Protein AF-A0A924K3F6-F1 (afdb_monomer_lite)

Sequence (86 aa):
ASRQALTIDNFNRIEPGTWTRDHVEREFGPPAFVEAVASWNGPILTYRWRDNQASDMFFWVYLDGQNVVRRAHPGMEFVNAPNERN

pLDDT: mean 79.57, std 16.19, range [39.12, 94.5]

Secondary structure (DSSP, 8-state):
------SHHHHTT--TTT-BHHHHHHHH-S-SEEE--TTSSS-EEEEEEE-TTS-EEEEEEEEPTTSBEEEEEEE---S-------

Structure (mmCIF, N/CA/C/O backbone):
data_AF-A0A924K3F6-F1
#
_entry.id   AF-A0A924K3F6-F1
#
loop_
_atom_site.group_PDB
_atom_site.id
_atom_site.type_symbol
_atom_site.label_atom_id
_atom_site.label_alt_id
_atom_site.label_comp_id
_atom_site.label_asym_id
_atom_site.label_entity_id
_atom_site.label_seq_id
_atom_site.pdbx_PDB_ins_code
_atom_site.Cartn_x
_atom_site.Cartn_y
_atom_site.Cartn_z
_atom_site.occupancy
_atom_site.B_iso_or_equiv
_atom_site.auth_seq_id
_atom_site.auth_comp_id
_atom_site.auth_asym_id
_atom_site.auth_atom_id
_atom_site.pdbx_PDB_model_num
ATOM 1 N N . ALA A 1 1 ? 25.106 -1.441 -0.346 1.00 40.25 1 ALA A N 1
ATOM 2 C CA . ALA A 1 1 ? 24.305 -2.228 -1.302 1.00 40.25 1 ALA A CA 1
ATOM 3 C C . ALA A 1 1 ? 22.853 -1.805 -1.151 1.00 40.25 1 ALA A C 1
ATOM 5 O O . ALA A 1 1 ? 22.260 -2.071 -0.114 1.00 40.25 1 ALA A O 1
ATOM 6 N N . SER A 1 2 ? 22.315 -1.064 -2.116 1.00 43.16 2 SER A N 1
ATOM 7 C CA . SER A 1 2 ? 20.915 -0.636 -2.103 1.00 43.16 2 SER A CA 1
ATOM 8 C C . SER A 1 2 ? 20.056 -1.857 -2.419 1.00 43.16 2 SER A C 1
ATOM 10 O O . SER A 1 2 ? 19.997 -2.287 -3.569 1.00 43.16 2 SER A O 1
ATOM 12 N N . ARG A 1 3 ? 19.480 -2.498 -1.397 1.00 53.44 3 ARG A N 1
ATOM 13 C CA . ARG A 1 3 ? 18.574 -3.632 -1.600 1.00 53.44 3 ARG A CA 1
ATOM 14 C C . ARG A 1 3 ? 17.353 -3.103 -2.354 1.00 53.44 3 ARG A C 1
ATOM 16 O O . ARG A 1 3 ? 16.658 -2.237 -1.833 1.00 53.44 3 ARG A O 1
ATOM 23 N N . GLN A 1 4 ? 17.110 -3.585 -3.572 1.00 61.34 4 GLN A N 1
ATOM 24 C CA . GLN A 1 4 ? 15.852 -3.336 -4.280 1.00 61.34 4 GLN A CA 1
ATOM 25 C C . GLN A 1 4 ? 14.729 -4.015 -3.475 1.00 61.34 4 GLN A C 1
ATOM 27 O O . GLN A 1 4 ? 14.483 -5.208 -3.627 1.00 61.34 4 GLN A O 1
ATOM 32 N N . ALA A 1 5 ? 14.127 -3.278 -2.536 1.00 66.38 5 ALA A N 1
ATOM 33 C CA . ALA A 1 5 ? 13.029 -3.765 -1.697 1.00 66.38 5 ALA A CA 1
ATOM 34 C C . ALA A 1 5 ? 11.727 -3.905 -2.503 1.00 66.38 5 ALA A C 1
ATOM 36 O O . ALA A 1 5 ? 10.933 -4.807 -2.257 1.00 66.38 5 ALA A O 1
ATOM 37 N N . LEU A 1 6 ? 11.551 -3.053 -3.518 1.00 73.31 6 LEU A N 1
ATOM 38 C CA . LEU A 1 6 ? 10.422 -3.070 -4.445 1.00 73.31 6 LEU A CA 1
ATOM 39 C C . LEU A 1 6 ? 10.636 -4.139 -5.528 1.00 73.31 6 LEU A C 1
ATOM 41 O O . LEU A 1 6 ? 10.986 -3.833 -6.663 1.00 73.31 6 LEU A O 1
ATOM 45 N N . THR A 1 7 ? 10.471 -5.407 -5.159 1.00 73.56 7 THR A N 1
ATOM 46 C CA . THR A 1 7 ? 10.470 -6.548 -6.086 1.00 73.56 7 THR A CA 1
ATOM 47 C C . THR A 1 7 ? 9.298 -7.465 -5.773 1.00 73.56 7 THR A C 1
ATOM 49 O O . THR A 1 7 ? 8.913 -7.613 -4.613 1.00 73.56 7 THR A O 1
ATOM 52 N N . ILE A 1 8 ? 8.741 -8.115 -6.801 1.00 71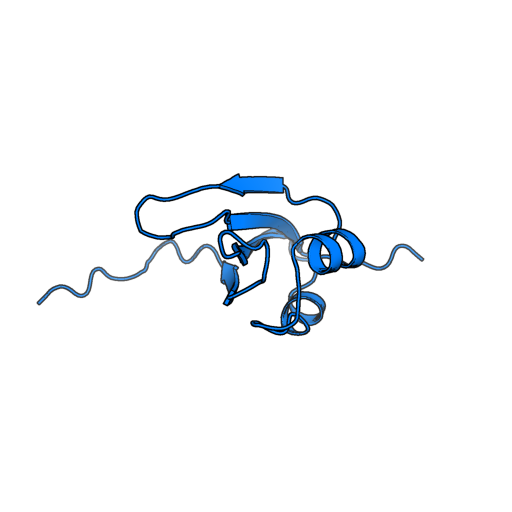.50 8 ILE A N 1
ATOM 53 C CA . ILE A 1 8 ? 7.601 -9.039 -6.653 1.00 71.50 8 ILE A CA 1
ATOM 54 C C . ILE A 1 8 ? 7.901 -10.118 -5.598 1.00 71.50 8 ILE A C 1
ATOM 56 O O . ILE A 1 8 ? 7.033 -10.459 -4.802 1.00 71.50 8 ILE A O 1
ATOM 60 N N . ASP A 1 9 ? 9.137 -10.618 -5.550 1.00 76.00 9 ASP A N 1
ATOM 61 C CA . ASP A 1 9 ? 9.585 -11.605 -4.561 1.00 76.00 9 ASP A CA 1
ATOM 62 C C . ASP A 1 9 ? 9.437 -11.106 -3.113 1.00 76.00 9 ASP A C 1
ATOM 64 O O . ASP A 1 9 ? 8.849 -11.790 -2.277 1.00 76.00 9 ASP A O 1
ATOM 68 N N . ASN A 1 10 ? 9.855 -9.866 -2.825 1.00 79.12 10 ASN A N 1
ATOM 69 C CA . ASN A 1 10 ? 9.665 -9.291 -1.493 1.00 79.12 10 ASN A CA 1
ATOM 70 C C . ASN A 1 10 ? 8.182 -9.070 -1.183 1.00 79.12 10 ASN A C 1
ATOM 72 O O . ASN A 1 10 ? 7.751 -9.333 -0.064 1.00 79.12 10 ASN A O 1
ATOM 76 N N . PHE A 1 11 ? 7.387 -8.634 -2.161 1.00 78.81 11 PHE A N 1
ATOM 77 C CA . PHE A 1 11 ? 5.953 -8.431 -1.966 1.00 78.81 11 PHE A CA 1
ATOM 78 C C . PHE A 1 11 ? 5.179 -9.736 -1.710 1.00 78.81 11 PHE A C 1
ATOM 80 O O . PHE A 1 11 ? 4.183 -9.712 -0.988 1.00 78.81 11 PHE A O 1
ATOM 87 N N . ASN A 1 12 ? 5.653 -10.886 -2.208 1.00 79.31 12 ASN A N 1
ATOM 88 C CA . ASN A 1 12 ? 5.081 -12.200 -1.874 1.00 79.31 12 ASN A CA 1
ATOM 89 C C . ASN A 1 12 ? 5.241 -12.574 -0.390 1.00 79.31 12 ASN A C 1
ATOM 91 O O . ASN A 1 12 ? 4.583 -13.499 0.078 1.00 79.31 12 ASN A O 1
ATOM 95 N N . ARG A 1 13 ? 6.090 -11.864 0.364 1.00 86.06 13 ARG A N 1
ATOM 96 C CA . ARG A 1 13 ? 6.254 -12.065 1.811 1.00 86.06 13 ARG A CA 1
ATOM 97 C C . ARG A 1 13 ? 5.154 -11.399 2.635 1.00 86.06 13 ARG A C 1
ATOM 99 O O . ARG A 1 13 ? 5.101 -11.634 3.837 1.00 86.06 13 ARG A O 1
ATOM 106 N N . ILE A 1 14 ? 4.315 -10.557 2.027 1.00 86.25 14 ILE A N 1
ATOM 107 C CA . ILE A 1 14 ? 3.208 -9.915 2.735 1.00 86.25 14 ILE A CA 1
ATOM 108 C C . ILE A 1 14 ? 2.227 -10.994 3.188 1.00 86.25 14 ILE A C 1
ATOM 110 O O . ILE A 1 14 ? 1.653 -11.698 2.361 1.00 86.25 14 ILE A O 1
ATOM 114 N N . GLU A 1 15 ? 1.989 -11.073 4.496 1.00 89.00 15 GLU A N 1
ATOM 115 C CA . GLU A 1 15 ? 1.022 -12.003 5.081 1.00 89.00 15 GLU A CA 1
ATOM 116 C C . GLU A 1 15 ? -0.283 -11.266 5.425 1.00 89.00 15 GLU A C 1
ATOM 118 O O . GLU A 1 15 ? -0.323 -10.477 6.384 1.00 89.00 15 GLU A O 1
ATOM 123 N N . PRO A 1 16 ? -1.375 -11.505 4.674 1.00 89.62 16 PRO A N 1
ATOM 124 C CA . PRO A 1 16 ? -2.673 -10.920 4.978 1.00 89.62 16 PRO A CA 1
ATOM 125 C C . PRO A 1 16 ? -3.175 -11.367 6.356 1.00 89.62 16 PRO A C 1
ATOM 127 O O . PRO A 1 16 ? -3.092 -12.536 6.716 1.00 89.62 16 PRO A O 1
ATOM 130 N N . GLY A 1 17 ? -3.734 -10.434 7.120 1.00 90.75 17 GLY A N 1
ATOM 131 C CA . GLY A 1 17 ? -4.228 -10.639 8.481 1.00 90.75 17 GLY A CA 1
ATOM 132 C C . GLY A 1 17 ? -3.174 -10.424 9.567 1.00 90.75 17 GLY A C 1
ATOM 133 O O . GLY A 1 17 ? -3.551 -10.187 10.711 1.00 90.75 17 GLY A O 1
ATOM 134 N N . THR A 1 18 ? -1.889 -10.435 9.207 1.00 93.19 18 THR A N 1
ATOM 135 C CA . THR A 1 18 ? -0.772 -10.239 10.144 1.00 93.19 18 THR A CA 1
ATOM 136 C C . THR A 1 18 ? -0.066 -8.914 9.894 1.00 93.19 18 THR A C 1
ATOM 138 O O . THR A 1 18 ? 0.251 -8.181 10.831 1.00 93.19 18 THR A O 1
ATOM 141 N N . TRP A 1 19 ? 0.194 -8.588 8.627 1.00 93.88 19 TRP A N 1
ATOM 142 C CA . TRP A 1 19 ? 0.906 -7.366 8.278 1.00 93.88 19 TRP A CA 1
ATOM 143 C C . TRP A 1 19 ? -0.003 -6.150 8.418 1.00 93.88 19 TRP A C 1
ATOM 145 O O . TRP A 1 19 ? -1.179 -6.178 8.054 1.00 93.88 19 TRP A O 1
ATOM 155 N N . THR A 1 20 ? 0.561 -5.063 8.928 1.00 93.81 20 THR A N 1
ATOM 156 C CA . THR A 1 20 ? -0.092 -3.758 9.015 1.00 93.81 20 THR A CA 1
ATOM 157 C C . THR A 1 20 ? 0.520 -2.795 8.013 1.00 93.81 20 THR A C 1
ATOM 159 O O . THR A 1 20 ? 1.592 -3.042 7.459 1.00 93.81 20 THR A O 1
ATOM 162 N N . ARG A 1 21 ? -0.146 -1.661 7.817 1.00 91.50 21 ARG A N 1
ATOM 163 C CA . ARG A 1 21 ? 0.389 -0.528 7.066 1.00 91.50 21 ARG A CA 1
ATOM 164 C C . ARG A 1 21 ? 1.825 -0.178 7.472 1.00 91.50 21 ARG A C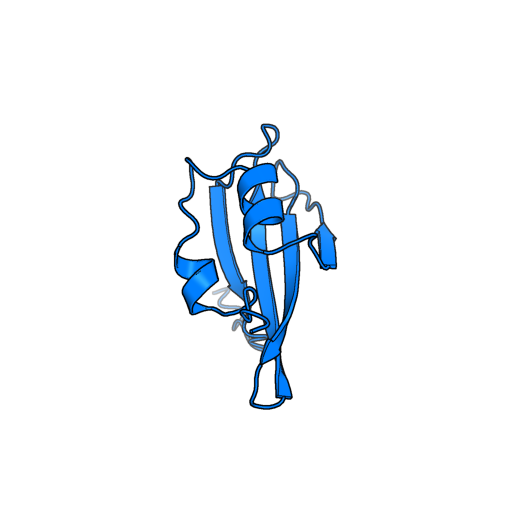 1
ATOM 166 O O . ARG A 1 21 ? 2.674 -0.063 6.602 1.00 91.50 21 ARG A O 1
ATOM 173 N N . ASP A 1 22 ? 2.095 -0.087 8.772 1.00 92.19 22 ASP A N 1
ATOM 174 C CA . ASP A 1 22 ? 3.428 0.232 9.296 1.00 92.19 22 ASP A CA 1
ATOM 175 C C . ASP A 1 22 ? 4.478 -0.811 8.886 1.00 92.19 22 ASP A C 1
ATOM 177 O O . ASP A 1 22 ? 5.546 -0.450 8.401 1.00 92.19 22 ASP A O 1
ATOM 181 N N . HIS A 1 23 ? 4.156 -2.107 8.979 1.00 91.75 23 HIS A N 1
ATOM 182 C CA . HIS A 1 23 ? 5.056 -3.167 8.512 1.00 91.75 23 HIS A CA 1
ATOM 183 C C . HIS A 1 23 ? 5.356 -3.052 7.016 1.00 91.75 23 HIS A C 1
ATOM 185 O O . HIS A 1 23 ? 6.510 -3.175 6.610 1.00 91.75 23 HIS A O 1
ATOM 191 N N . VAL A 1 24 ? 4.333 -2.793 6.197 1.00 90.00 24 VAL A N 1
ATOM 192 C CA . VAL A 1 24 ? 4.501 -2.624 4.748 1.00 90.00 24 VAL A CA 1
ATOM 193 C C . VAL A 1 24 ? 5.359 -1.387 4.460 1.00 90.00 24 VAL A C 1
ATOM 195 O O . VAL A 1 24 ? 6.337 -1.480 3.724 1.00 90.00 24 VAL A O 1
ATOM 198 N N . GLU A 1 25 ? 5.068 -0.243 5.079 1.00 90.12 25 GLU A N 1
ATOM 199 C CA . GLU A 1 25 ? 5.844 0.987 4.881 1.00 90.12 25 GLU A CA 1
ATOM 200 C C . GLU A 1 25 ? 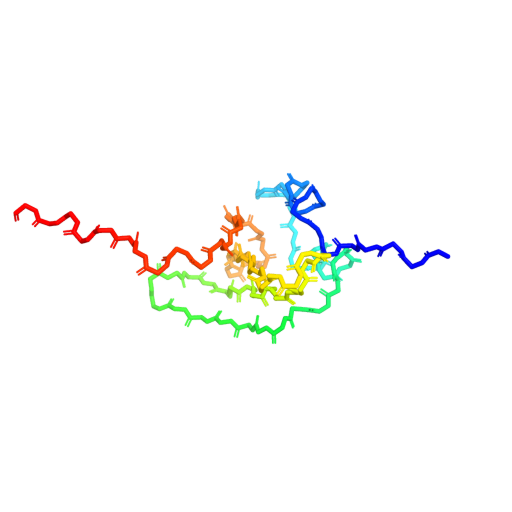7.287 0.863 5.389 1.00 90.12 25 GLU A C 1
ATOM 202 O O . GLU A 1 25 ? 8.202 1.450 4.812 1.00 90.12 25 GLU A O 1
ATOM 207 N N . ARG A 1 26 ? 7.526 0.055 6.423 1.00 89.44 26 ARG A N 1
ATOM 208 C CA . ARG A 1 26 ? 8.866 -0.220 6.948 1.00 89.44 26 ARG A CA 1
ATOM 209 C C . ARG A 1 26 ? 9.690 -1.131 6.039 1.00 89.44 26 ARG A C 1
ATOM 211 O O . ARG A 1 26 ? 10.891 -0.911 5.905 1.00 89.44 26 ARG A O 1
ATOM 218 N N . GLU A 1 27 ? 9.064 -2.135 5.429 1.00 87.56 27 GLU A N 1
ATOM 219 C CA . GLU A 1 27 ? 9.750 -3.083 4.540 1.00 87.56 27 GLU A CA 1
ATOM 220 C C . GLU A 1 27 ? 9.933 -2.519 3.121 1.00 87.56 27 GLU A C 1
ATOM 222 O O . GLU A 1 27 ? 10.992 -2.699 2.518 1.00 87.56 27 GLU A O 1
ATOM 227 N N . PHE A 1 28 ? 8.924 -1.824 2.587 1.00 86.00 28 PHE A N 1
ATOM 228 C CA . PHE A 1 28 ? 8.885 -1.372 1.189 1.00 86.00 28 PHE A CA 1
ATOM 229 C C . PHE A 1 28 ? 9.049 0.140 1.015 1.00 86.00 28 PHE A C 1
ATOM 231 O O . PHE A 1 28 ? 9.307 0.603 -0.096 1.00 86.00 28 PHE A O 1
ATOM 238 N N . GLY A 1 29 ? 8.924 0.913 2.091 1.00 87.56 29 GLY A N 1
ATOM 239 C CA . GLY A 1 29 ? 8.889 2.369 2.037 1.00 87.56 29 GLY A CA 1
ATOM 240 C C . GLY A 1 29 ? 7.477 2.932 1.833 1.00 87.56 29 GLY A C 1
ATOM 241 O O . GLY A 1 29 ? 6.490 2.185 1.766 1.00 87.56 29 GLY A O 1
ATOM 242 N N . PRO A 1 30 ? 7.365 4.267 1.728 1.00 89.12 30 PRO A N 1
ATOM 243 C CA . PRO A 1 30 ? 6.085 4.926 1.526 1.00 89.12 30 PRO A CA 1
ATOM 244 C C . PRO A 1 30 ? 5.467 4.505 0.183 1.00 89.12 30 PRO A C 1
ATOM 246 O O . PRO A 1 30 ? 6.186 4.366 -0.813 1.00 89.12 30 PRO A O 1
ATOM 249 N N . PRO A 1 31 ? 4.142 4.309 0.128 1.00 90.19 31 PRO A N 1
ATOM 250 C CA . PRO A 1 31 ? 3.456 3.987 -1.114 1.00 90.19 31 PRO A CA 1
ATOM 251 C C . PRO A 1 31 ? 3.495 5.169 -2.083 1.00 90.19 31 PRO A C 1
ATOM 253 O O . PRO A 1 31 ? 3.581 6.327 -1.674 1.00 90.19 31 PRO A O 1
ATOM 256 N N . ALA A 1 32 ? 3.378 4.879 -3.379 1.00 90.38 32 ALA A N 1
ATOM 257 C CA . ALA A 1 32 ? 3.288 5.925 -4.393 1.00 90.38 32 ALA A CA 1
ATOM 258 C C . ALA A 1 32 ? 1.942 6.659 -4.303 1.00 90.38 32 ALA A C 1
ATOM 260 O O . ALA A 1 32 ? 1.894 7.882 -4.426 1.00 90.38 32 ALA A O 1
ATOM 261 N N . PHE A 1 33 ? 0.862 5.913 -4.051 1.00 90.25 33 PHE A N 1
ATOM 262 C CA . PHE A 1 33 ? -0.478 6.462 -3.867 1.00 90.25 33 PHE A CA 1
ATOM 263 C C . PHE A 1 33 ? -1.225 5.730 -2.752 1.00 90.25 33 PHE A C 1
ATOM 265 O O . PHE A 1 33 ? -0.983 4.553 -2.483 1.00 90.25 33 PHE A O 1
ATOM 272 N N . VAL A 1 34 ? -2.149 6.444 -2.112 1.00 92.69 34 VAL A N 1
ATOM 273 C CA . VAL A 1 34 ? -3.104 5.884 -1.154 1.00 92.69 34 VAL A CA 1
ATOM 274 C C . VAL A 1 34 ? -4.492 6.148 -1.714 1.00 92.69 34 VAL A C 1
ATOM 276 O O . VAL A 1 34 ? -4.938 7.292 -1.764 1.00 92.69 34 VAL A O 1
ATOM 279 N N . GLU A 1 35 ? -5.149 5.095 -2.168 1.00 89.75 35 GLU A N 1
ATOM 280 C CA . GLU A 1 35 ? -6.452 5.142 -2.820 1.00 89.75 35 GLU A CA 1
ATOM 281 C C . GLU A 1 35 ? -7.544 4.635 -1.871 1.00 89.75 35 GLU A C 1
ATOM 283 O O . GLU A 1 35 ? -7.285 3.902 -0.918 1.00 89.75 35 GLU A O 1
ATOM 288 N N . ALA A 1 36 ? -8.789 5.026 -2.122 1.00 89.25 36 ALA A N 1
ATOM 289 C CA . ALA A 1 36 ? -9.956 4.504 -1.424 1.00 89.25 36 ALA A CA 1
ATOM 290 C C . ALA A 1 36 ? -11.091 4.357 -2.437 1.00 89.25 36 ALA A C 1
ATOM 292 O O . ALA A 1 36 ? -11.361 5.277 -3.209 1.00 89.25 36 ALA A O 1
ATOM 293 N N . VAL A 1 37 ? -11.748 3.199 -2.450 1.00 85.50 37 VAL A N 1
ATOM 294 C CA . VAL A 1 37 ? -12.827 2.895 -3.400 1.00 85.50 37 VAL A CA 1
ATOM 295 C C . VAL A 1 37 ? -14.081 2.488 -2.646 1.00 85.50 37 VAL A C 1
ATOM 297 O O . VAL A 1 37 ? -14.001 1.810 -1.630 1.00 85.50 37 VAL A O 1
ATOM 300 N N . ALA A 1 38 ? -15.259 2.838 -3.165 1.00 83.00 38 ALA A N 1
ATOM 301 C CA . ALA A 1 38 ? -16.531 2.531 -2.501 1.00 83.00 38 ALA A CA 1
ATOM 302 C C . ALA A 1 38 ? -16.766 1.021 -2.281 1.00 83.00 38 ALA A C 1
ATOM 304 O O . ALA A 1 38 ? -17.473 0.633 -1.357 1.00 83.00 38 ALA A O 1
ATOM 305 N N . SER A 1 39 ? -16.158 0.164 -3.110 1.00 85.38 39 SER A N 1
ATOM 306 C CA . SER A 1 39 ? -16.257 -1.297 -2.989 1.00 85.38 39 SER A CA 1
ATOM 307 C C . SER A 1 39 ? -15.357 -1.894 -1.896 1.00 85.38 39 SER A C 1
ATOM 309 O O . SER A 1 39 ? -15.392 -3.109 -1.690 1.00 85.38 39 SER A O 1
ATOM 311 N N . TRP A 1 40 ? -14.524 -1.092 -1.227 1.00 86.06 40 TRP A N 1
ATOM 312 C CA . TRP A 1 40 ? -13.568 -1.565 -0.233 1.00 86.06 40 TRP A CA 1
ATOM 313 C C . TRP A 1 40 ? -13.561 -0.656 0.998 1.00 86.06 40 TRP A C 1
ATOM 315 O O . TRP A 1 40 ? -13.329 0.545 0.899 1.00 86.06 40 TRP A O 1
ATOM 325 N N . ASN A 1 41 ? -13.796 -1.230 2.178 1.00 86.62 41 ASN A N 1
ATOM 326 C CA . ASN A 1 41 ? -13.892 -0.466 3.421 1.00 86.62 41 ASN A CA 1
ATOM 327 C C . ASN A 1 41 ? -12.516 -0.256 4.075 1.00 86.62 41 ASN A C 1
ATOM 329 O O . ASN A 1 41 ? -12.240 -0.753 5.167 1.00 86.62 41 ASN A O 1
ATOM 333 N N . GLY A 1 42 ? -11.633 0.450 3.375 1.00 90.25 42 GLY A N 1
ATOM 334 C CA . GLY A 1 42 ? -10.317 0.804 3.890 1.00 90.25 42 GLY A 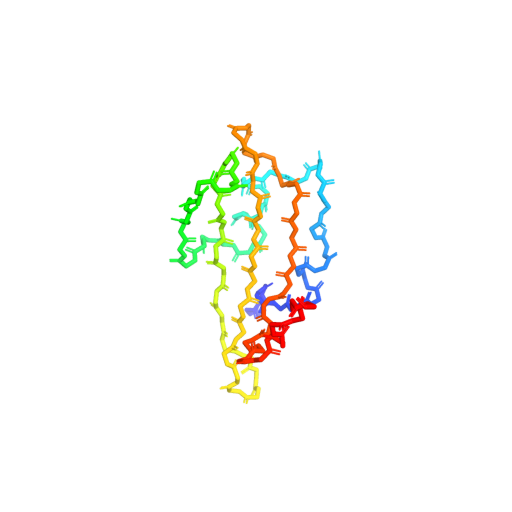CA 1
ATOM 335 C C . GLY A 1 42 ? -9.397 1.421 2.836 1.00 90.25 42 GLY A C 1
ATOM 336 O O . GLY A 1 42 ? -9.781 1.556 1.671 1.00 90.25 42 GLY A O 1
ATOM 337 N N . PRO A 1 43 ? -8.188 1.838 3.237 1.00 93.12 43 PRO A N 1
ATOM 338 C CA . PRO A 1 43 ? -7.219 2.397 2.310 1.00 93.12 43 PRO A CA 1
ATOM 339 C C . PRO A 1 43 ? -6.541 1.303 1.476 1.00 93.12 43 PRO A C 1
ATOM 341 O O . PRO A 1 43 ? -6.263 0.201 1.949 1.00 93.12 43 PRO A O 1
ATOM 344 N N . ILE A 1 44 ? -6.230 1.631 0.230 1.00 92.06 44 ILE A N 1
ATOM 345 C CA . ILE A 1 44 ? -5.468 0.802 -0.700 1.00 92.06 44 ILE A CA 1
ATOM 346 C C . ILE A 1 44 ? -4.134 1.500 -0.927 1.00 92.06 44 ILE A C 1
ATOM 348 O O . ILE A 1 44 ? -4.093 2.648 -1.360 1.00 92.06 44 ILE A O 1
ATOM 352 N N . LEU A 1 45 ? -3.034 0.830 -0.606 1.00 92.69 45 LEU A N 1
ATOM 353 C CA . LEU A 1 45 ? -1.699 1.330 -0.893 1.00 92.69 45 LEU A CA 1
ATOM 354 C C . LEU A 1 45 ? -1.278 0.842 -2.272 1.00 92.69 45 LEU A C 1
ATOM 356 O O . LEU A 1 45 ? -1.239 -0.365 -2.522 1.00 92.69 45 LEU A O 1
ATOM 360 N N . THR A 1 46 ? -0.921 1.779 -3.135 1.00 91.06 46 THR A N 1
ATOM 361 C CA . THR A 1 46 ? -0.478 1.495 -4.495 1.00 91.06 46 THR A CA 1
ATOM 362 C C . THR A 1 46 ? 1.011 1.772 -4.590 1.00 91.06 46 THR A C 1
ATOM 364 O O . THR A 1 46 ? 1.473 2.906 -4.438 1.00 91.06 46 THR A O 1
ATOM 367 N N . TYR A 1 47 ? 1.772 0.714 -4.844 1.00 89.00 47 TYR A N 1
ATOM 368 C CA . TYR A 1 47 ? 3.200 0.768 -5.108 1.00 89.00 47 TYR A CA 1
ATOM 369 C C . TYR A 1 47 ? 3.439 0.699 -6.609 1.00 89.00 47 TYR A C 1
ATOM 371 O O . TYR A 1 47 ? 2.809 -0.093 -7.308 1.00 89.00 47 TYR A O 1
ATOM 379 N N . ARG A 1 48 ? 4.368 1.523 -7.094 1.00 86.56 48 ARG A N 1
ATOM 380 C CA . ARG A 1 48 ? 4.814 1.528 -8.486 1.00 86.56 48 ARG A CA 1
ATOM 381 C C . ARG A 1 48 ? 6.331 1.574 -8.531 1.00 86.56 48 ARG A C 1
ATOM 383 O O . ARG A 1 48 ? 6.938 2.403 -7.856 1.00 86.56 48 ARG A O 1
ATOM 390 N N . TRP A 1 49 ? 6.935 0.730 -9.356 1.00 83.88 49 TRP A N 1
ATOM 391 C CA . TRP A 1 49 ? 8.366 0.782 -9.645 1.00 83.88 49 TRP A CA 1
ATOM 392 C C . TRP A 1 49 ? 8.637 0.344 -11.083 1.00 83.88 49 TRP A C 1
ATOM 394 O O . TRP A 1 49 ? 7.777 -0.240 -11.735 1.00 83.88 49 TRP A O 1
ATOM 404 N N . ARG A 1 50 ? 9.839 0.635 -11.585 1.00 81.75 50 ARG A N 1
ATOM 405 C CA . ARG A 1 50 ? 10.322 0.055 -12.841 1.00 81.75 50 ARG A CA 1
ATOM 406 C C . ARG A 1 50 ? 11.213 -1.130 -12.526 1.00 81.75 50 ARG A C 1
ATOM 408 O O . ARG A 1 50 ? 12.165 -0.982 -11.759 1.00 81.75 50 ARG A O 1
ATOM 415 N N . ASP A 1 51 ? 10.907 -2.278 -13.114 1.00 75.81 51 ASP A N 1
ATOM 416 C CA . ASP A 1 51 ? 11.800 -3.432 -13.051 1.00 75.81 51 ASP A CA 1
ATOM 417 C C . ASP A 1 51 ? 13.057 -3.208 -13.920 1.00 75.81 51 ASP A C 1
ATOM 419 O O . ASP A 1 51 ? 13.109 -2.292 -14.746 1.00 75.81 51 ASP A O 1
ATOM 423 N N . ASN A 1 52 ? 14.076 -4.057 -13.761 1.00 74.19 52 ASN A N 1
ATOM 424 C CA . ASN A 1 52 ? 15.305 -4.038 -14.560 1.00 74.19 52 ASN A CA 1
ATOM 425 C C . ASN A 1 52 ? 15.045 -4.145 -16.078 1.00 74.19 52 ASN A C 1
ATOM 427 O O . ASN A 1 52 ? 15.872 -3.699 -16.868 1.00 74.19 52 ASN A O 1
ATOM 431 N N . GLN A 1 53 ? 13.893 -4.685 -16.491 1.00 74.69 53 GLN A N 1
ATOM 432 C CA . GLN A 1 53 ? 13.431 -4.713 -17.888 1.00 74.69 53 GLN A CA 1
ATOM 433 C C . GLN A 1 53 ? 12.706 -3.424 -18.337 1.00 74.69 53 GLN A C 1
ATOM 435 O O . GLN A 1 53 ? 12.010 -3.426 -19.349 1.00 74.69 53 GLN A O 1
ATOM 440 N N . ALA A 1 54 ? 12.814 -2.329 -17.576 1.00 75.00 54 ALA A N 1
ATOM 441 C CA . ALA A 1 54 ? 12.136 -1.049 -17.815 1.00 75.00 54 ALA A CA 1
ATOM 442 C C . ALA A 1 54 ? 10.596 -1.132 -17.903 1.00 75.00 54 ALA A C 1
ATOM 444 O O . ALA A 1 54 ? 9.955 -0.215 -18.409 1.00 75.00 54 ALA A O 1
ATOM 445 N N . SER A 1 55 ? 10.002 -2.208 -17.383 1.00 78.62 55 SER A N 1
ATOM 446 C CA . SER A 1 55 ? 8.550 -2.383 -17.312 1.00 78.62 55 SER A CA 1
ATOM 447 C C . SER A 1 55 ? 7.995 -1.727 -16.050 1.00 78.62 55 SER A C 1
ATOM 449 O O . SER A 1 55 ? 8.557 -1.903 -14.966 1.00 78.62 55 SER A O 1
ATOM 451 N N . ASP A 1 56 ? 6.902 -0.976 -16.187 1.00 78.31 56 ASP A N 1
ATOM 452 C CA . ASP A 1 56 ? 6.164 -0.422 -15.054 1.00 78.31 56 ASP A CA 1
ATOM 453 C C . ASP A 1 56 ? 5.420 -1.543 -14.321 1.00 78.31 56 ASP A C 1
ATOM 455 O O . ASP A 1 56 ? 4.546 -2.211 -14.872 1.00 78.31 56 ASP A O 1
ATOM 459 N N . MET A 1 57 ? 5.797 -1.756 -13.066 1.00 82.75 57 MET A N 1
ATOM 460 C CA . MET A 1 57 ? 5.187 -2.730 -12.179 1.00 82.75 57 MET A CA 1
ATOM 461 C C . MET A 1 57 ? 4.344 -2.022 -11.139 1.00 82.75 57 MET A C 1
ATOM 463 O O . MET A 1 57 ? 4.755 -0.998 -10.586 1.00 82.75 57 MET A O 1
ATOM 467 N N . PHE A 1 58 ? 3.184 -2.604 -10.856 1.00 85.81 58 PHE A N 1
ATOM 468 C CA . PHE A 1 58 ? 2.268 -2.121 -9.842 1.00 85.81 58 PHE A CA 1
ATOM 469 C C . PHE A 1 58 ? 2.050 -3.196 -8.786 1.00 85.81 58 PHE A C 1
ATOM 471 O O . PHE A 1 58 ? 2.118 -4.399 -9.052 1.00 85.81 58 PHE A O 1
ATOM 478 N N . PHE A 1 59 ? 1.770 -2.769 -7.565 1.00 87.00 59 PHE A N 1
ATOM 479 C CA . PHE A 1 59 ? 1.370 -3.666 -6.496 1.00 87.00 59 PHE A CA 1
ATOM 480 C C . PHE A 1 59 ? 0.345 -2.975 -5.611 1.00 87.00 59 PHE A C 1
ATOM 482 O O . PHE A 1 59 ? 0.576 -1.858 -5.145 1.00 87.00 59 PHE A O 1
ATOM 489 N N . TRP A 1 60 ? -0.783 -3.644 -5.389 1.00 89.31 60 TRP A N 1
ATOM 490 C CA . TRP A 1 60 ? -1.885 -3.113 -4.599 1.00 89.31 60 TRP A CA 1
ATOM 491 C C . TRP A 1 60 ? -1.987 -3.861 -3.278 1.00 89.31 60 TRP A C 1
ATOM 493 O O . TRP A 1 60 ? -2.106 -5.089 -3.246 1.00 89.31 60 TRP A O 1
ATOM 503 N N . VAL A 1 61 ? -1.964 -3.105 -2.182 1.00 91.38 61 VAL A N 1
ATOM 504 C CA . VAL A 1 61 ? -2.138 -3.608 -0.819 1.00 91.38 61 VAL A CA 1
ATOM 505 C C . VAL A 1 61 ? -3.426 -3.036 -0.254 1.00 91.38 61 VAL A C 1
ATOM 507 O O . VAL A 1 61 ? -3.540 -1.843 -0.003 1.00 91.38 61 VAL A O 1
ATOM 510 N N . TYR A 1 62 ? -4.396 -3.900 -0.019 1.00 92.62 62 TYR A N 1
ATOM 511 C CA . TYR A 1 62 ? -5.691 -3.548 0.531 1.00 92.62 62 TYR A CA 1
ATOM 512 C C . TYR A 1 62 ? -5.643 -3.666 2.048 1.00 92.62 62 TYR A C 1
ATOM 514 O O . TYR A 1 62 ? -5.461 -4.762 2.592 1.00 92.62 62 TYR A O 1
ATOM 522 N N . LEU A 1 63 ? -5.837 -2.543 2.725 1.00 93.94 63 LEU A N 1
ATOM 523 C CA . LEU A 1 63 ? -5.926 -2.469 4.174 1.00 93.94 63 LEU A CA 1
ATOM 524 C C . LEU A 1 63 ? -7.390 -2.371 4.602 1.00 93.94 63 LEU A C 1
ATOM 526 O O . LEU A 1 63 ? -8.216 -1.799 3.898 1.00 93.94 63 LEU A O 1
ATOM 530 N N . ASP A 1 64 ? -7.707 -2.905 5.772 1.00 92.62 64 ASP A N 1
ATOM 531 C CA . ASP A 1 64 ? -8.970 -2.636 6.464 1.00 92.62 64 ASP A CA 1
ATOM 532 C C . ASP A 1 64 ? -8.933 -1.273 7.192 1.00 92.62 64 ASP A C 1
ATOM 534 O O . ASP A 1 64 ? -7.866 -0.668 7.338 1.00 92.62 64 ASP A O 1
ATOM 538 N N . GLY A 1 65 ? -10.072 -0.802 7.709 1.00 89.44 65 GLY A N 1
ATOM 539 C CA . GLY A 1 65 ? -10.158 0.362 8.600 1.00 89.44 65 GLY A CA 1
ATOM 540 C C . GLY A 1 65 ? -9.241 0.298 9.833 1.00 89.44 65 GLY A C 1
ATOM 541 O O . GLY A 1 65 ? -8.872 1.340 10.371 1.00 89.44 65 GLY A O 1
ATOM 542 N N . GLN A 1 66 ? -8.795 -0.894 10.246 1.00 92.56 66 GLN A N 1
ATOM 543 C CA . GLN A 1 66 ? -7.774 -1.067 11.291 1.00 92.56 66 GLN A CA 1
ATOM 544 C C . GLN A 1 66 ? -6.316 -0.989 10.790 1.00 92.56 66 GLN A C 1
ATOM 546 O O . GLN A 1 66 ? -5.393 -1.263 11.553 1.00 92.56 66 GLN A O 1
ATOM 551 N N . ASN A 1 67 ? -6.076 -0.617 9.527 1.00 92.50 67 ASN A N 1
ATOM 552 C CA . ASN A 1 67 ? -4.754 -0.599 8.881 1.00 92.50 67 ASN A CA 1
ATOM 553 C C . ASN A 1 67 ? -4.058 -1.974 8.828 1.00 92.50 67 ASN A C 1
ATOM 555 O O . ASN A 1 67 ? -2.829 -2.053 8.790 1.00 92.50 67 ASN A O 1
ATOM 559 N N . VAL A 1 68 ? -4.837 -3.057 8.801 1.00 94.50 68 VAL A N 1
ATOM 560 C CA . VAL A 1 68 ? -4.347 -4.435 8.640 1.00 94.50 68 VAL A CA 1
ATOM 561 C C . VAL A 1 68 ? -4.503 -4.855 7.186 1.00 94.50 68 VAL A C 1
ATOM 563 O O . VAL A 1 68 ? -5.570 -4.666 6.603 1.00 94.50 68 VAL A O 1
ATOM 566 N N . VAL A 1 69 ? -3.4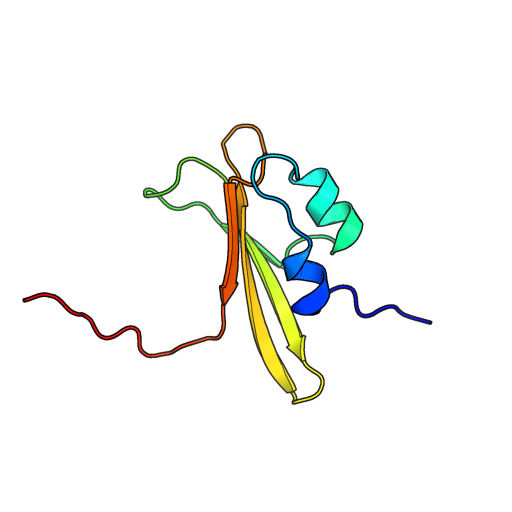66 -5.452 6.600 1.00 93.75 69 VAL A N 1
ATOM 567 C CA . VAL A 1 69 ? -3.505 -5.990 5.238 1.00 93.75 69 VAL A CA 1
ATOM 568 C C . VAL A 1 69 ? -4.523 -7.119 5.178 1.00 93.75 69 VAL A C 1
ATOM 570 O O . VAL A 1 69 ? -4.425 -8.092 5.914 1.00 93.75 69 VAL A O 1
ATOM 573 N N . ARG A 1 70 ? -5.501 -7.021 4.283 1.00 93.50 70 ARG A N 1
ATOM 574 C CA . ARG A 1 70 ? -6.484 -8.090 4.032 1.00 93.50 70 ARG A CA 1
ATOM 575 C C . ARG A 1 70 ? -6.262 -8.768 2.693 1.00 93.50 70 ARG A C 1
ATOM 577 O O . ARG A 1 70 ? -6.640 -9.923 2.526 1.00 93.50 70 ARG A O 1
ATOM 584 N N . ARG A 1 71 ? -5.665 -8.056 1.739 1.00 89.81 71 ARG A N 1
ATOM 585 C CA . ARG A 1 71 ? -5.352 -8.567 0.406 1.00 89.81 71 ARG A CA 1
ATOM 586 C C . ARG A 1 71 ? -4.145 -7.821 -0.148 1.00 89.81 71 ARG A C 1
ATOM 588 O O . ARG A 1 71 ? -4.005 -6.625 0.068 1.00 89.81 71 ARG A O 1
ATOM 595 N N . ALA A 1 72 ? -3.289 -8.531 -0.864 1.00 89.25 72 ALA A N 1
ATOM 596 C CA . ALA A 1 72 ? -2.117 -7.979 -1.519 1.00 89.25 72 ALA A CA 1
ATOM 597 C C . ALA A 1 72 ? -1.912 -8.742 -2.827 1.00 89.25 72 ALA A C 1
ATOM 599 O O . ALA A 1 72 ? -1.974 -9.972 -2.819 1.00 89.25 72 ALA A O 1
ATOM 600 N N . HIS A 1 73 ? -1.728 -8.043 -3.944 1.00 84.31 73 HIS A N 1
ATOM 601 C CA . HIS A 1 73 ? -1.406 -8.702 -5.206 1.00 84.31 73 HIS A CA 1
ATOM 602 C C . HIS A 1 73 ? -0.626 -7.792 -6.157 1.00 84.31 73 HIS A C 1
ATOM 604 O O . HIS A 1 73 ? -0.827 -6.571 -6.162 1.00 84.31 73 HIS A O 1
ATOM 610 N N . PRO A 1 74 ? 0.236 -8.384 -7.004 1.00 82.56 74 PRO A N 1
ATOM 611 C CA . PRO A 1 74 ? 0.861 -7.644 -8.080 1.00 82.56 74 PRO A CA 1
ATOM 612 C C . PRO A 1 74 ? -0.199 -7.230 -9.098 1.00 82.56 74 PRO A C 1
ATOM 614 O O . PRO A 1 74 ? -1.061 -8.014 -9.500 1.00 82.56 74 PRO A O 1
ATOM 617 N N . GLY A 1 75 ? -0.123 -5.973 -9.502 1.00 70.06 75 GLY A N 1
ATOM 618 C CA . GLY A 1 75 ? -0.703 -5.479 -10.729 1.00 70.06 75 GLY A CA 1
ATOM 619 C C . GLY A 1 75 ? 0.351 -5.551 -11.813 1.00 70.06 75 GLY A C 1
ATOM 620 O O . GLY A 1 75 ? 1.195 -4.668 -11.931 1.00 70.06 75 GLY A O 1
ATOM 621 N N . MET A 1 76 ? 0.310 -6.597 -12.629 1.00 59.31 76 MET A N 1
ATOM 622 C CA . MET A 1 76 ? 0.747 -6.381 -14.002 1.00 59.31 76 MET A CA 1
ATOM 623 C C . MET A 1 76 ? -0.387 -5.610 -14.664 1.00 59.31 76 MET A C 1
ATOM 625 O O . MET A 1 76 ? -1.550 -5.961 -14.454 1.00 59.31 76 MET A O 1
ATOM 629 N N . GLU A 1 77 ? -0.075 -4.538 -15.389 1.00 51.12 77 GLU A N 1
ATOM 630 C CA . GLU A 1 77 ? -1.058 -3.835 -16.209 1.00 51.12 77 GLU A CA 1
ATOM 631 C C . GLU A 1 77 ? -1.515 -4.794 -17.323 1.00 51.12 77 GLU A C 1
ATOM 633 O O . GLU A 1 77 ? -1.069 -4.749 -18.464 1.00 51.12 77 GLU A O 1
ATOM 638 N N . PHE A 1 78 ? -2.383 -5.744 -16.979 1.00 42.62 78 PHE A N 1
ATOM 639 C CA . PHE A 1 78 ? -3.180 -6.463 -17.945 1.00 42.62 78 PHE A CA 1
ATOM 640 C C . PHE A 1 78 ? -4.225 -5.460 -18.414 1.00 42.62 78 PHE A C 1
ATOM 642 O O . PHE A 1 78 ? -5.311 -5.365 -17.851 1.00 42.62 78 PHE A O 1
ATOM 649 N N . VAL A 1 79 ? -3.905 -4.732 -19.480 1.00 44.03 79 VAL A N 1
ATOM 650 C CA . VAL A 1 79 ? -4.850 -3.928 -20.274 1.00 44.03 79 VAL A CA 1
ATOM 651 C C . VAL A 1 79 ? -6.083 -4.731 -20.750 1.00 44.03 79 VAL A C 1
ATOM 653 O O . VAL A 1 79 ? -6.977 -4.170 -21.365 1.00 44.03 79 VAL A O 1
ATOM 656 N N . ASN A 1 80 ? -6.212 -6.025 -20.435 1.00 39.12 80 ASN A N 1
ATOM 657 C CA . ASN A 1 80 ? -7.376 -6.834 -20.773 1.00 39.12 80 ASN A CA 1
ATOM 658 C C . ASN A 1 80 ? -7.752 -7.794 -19.633 1.00 39.12 80 ASN A C 1
ATOM 660 O O . ASN A 1 80 ? -7.330 -8.948 -19.630 1.00 39.12 80 ASN A O 1
ATOM 664 N N . ALA A 1 81 ? -8.601 -7.359 -18.702 1.00 42.75 81 ALA A N 1
ATOM 665 C CA . ALA A 1 81 ? -9.565 -8.296 -18.133 1.00 42.75 81 ALA A CA 1
ATOM 666 C C . ALA A 1 81 ? -10.722 -8.386 -19.146 1.00 42.75 81 ALA A C 1
ATOM 668 O O . ALA A 1 81 ? -11.386 -7.369 -19.370 1.00 42.75 81 ALA A O 1
ATOM 669 N N . PRO A 1 82 ? -10.949 -9.530 -19.823 1.00 44.06 82 PRO A N 1
ATOM 670 C CA . PRO A 1 82 ? -12.127 -9.682 -20.659 1.00 44.06 82 PRO A CA 1
ATOM 671 C C . PRO A 1 82 ? -13.352 -9.502 -19.768 1.00 44.06 82 PRO A C 1
ATOM 673 O O . PRO A 1 82 ? -13.465 -10.093 -18.695 1.00 44.06 82 PRO A O 1
ATOM 676 N N . ASN A 1 83 ? -14.256 -8.638 -20.211 1.00 47.47 83 ASN A N 1
ATOM 677 C CA . ASN A 1 83 ? -15.548 -8.437 -19.585 1.00 47.47 83 ASN A CA 1
ATOM 678 C C . ASN A 1 83 ? -16.382 -9.708 -19.847 1.00 47.47 83 ASN A C 1
ATOM 680 O O . ASN A 1 83 ? -17.210 -9.737 -20.752 1.00 47.47 83 ASN A O 1
ATOM 684 N N . GLU A 1 84 ? -16.128 -10.793 -19.109 1.00 49.53 84 GLU A N 1
ATOM 685 C CA . GLU A 1 84 ? -17.002 -11.967 -19.080 1.00 49.53 84 GLU A CA 1
ATOM 686 C C . GLU A 1 84 ? -18.286 -11.592 -18.335 1.00 49.53 84 GLU A C 1
ATOM 688 O O . GLU A 1 84 ? -18.462 -11.846 -17.142 1.00 49.53 84 GLU A O 1
ATOM 693 N N . ARG A 1 85 ? -19.205 -10.943 -19.050 1.00 53.94 85 ARG A N 1
ATOM 694 C CA . ARG A 1 85 ? -20.613 -10.888 -18.666 1.00 53.94 85 ARG A CA 1
ATOM 695 C C . ARG A 1 85 ? -21.420 -11.549 -19.780 1.00 53.94 85 ARG A C 1
ATOM 697 O O . ARG A 1 85 ? -21.471 -11.029 -20.890 1.00 53.94 8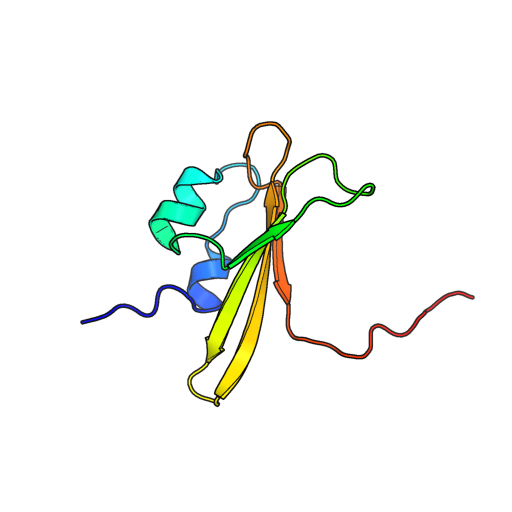5 ARG A O 1
ATOM 704 N N . ASN A 1 86 ? -21.934 -12.730 -19.422 1.00 41.28 86 ASN A N 1
ATOM 705 C CA . ASN A 1 86 ? -22.918 -13.558 -20.125 1.00 41.28 86 ASN A CA 1
ATOM 706 C C . ASN A 1 86 ? -24.057 -12.740 -20.738 1.00 41.28 86 ASN A C 1
ATOM 708 O O . ASN A 1 86 ? -24.511 -11.790 -20.056 1.00 41.28 86 ASN A O 1
#

Radius of gyration: 13.81 Å; chains: 1; bounding box: 47×20×32 Å

Foldseek 3Di:
DPPQLPDPVNLVPDDAPPDFPVNCCVSHNAAPDWDDDPVAQFIKGWHWDQDPVRAIKIKIFHAHPVRTTHDIDIDDPPVDPDPPDD